Protein AF-D1VXB4-F1 (afdb_monomer)

Solvent-accessible surface area (backbone atoms only — not comparable to full-atom values): 3070 Å² total; per-residue (Å²): 136,82,83,77,80,72,84,84,82,80,83,68,97,40,69,71,57,43,53,53,48,51,53,54,50,54,51,32,50,50,24,48,75,68,76,41,60,34,68,58,50,52,53,50,64,77,72,110

pLDDT: mean 85.17, std 14.0, range [40.06, 96.5]

Sequence (48 aa):
MLTIKQKISGTFRSDSGADAFFAIHSISDTAWKNHQSQLNAISTILSL

Radius of gyration: 14.09 Å; Cα contacts (8 Å, |Δi|>4): 19; chains: 1; bounding box: 27×37×29 Å

Structure (mmCIF, N/CA/C/O backbone):
data_AF-D1VXB4-F1
#
_entry.id   AF-D1VXB4-F1
#
loop_
_atom_site.group_PDB
_atom_site.id
_atom_site.type_symbol
_atom_site.label_atom_id
_atom_site.label_alt_id
_atom_site.label_comp_id
_atom_site.label_asym_id
_atom_site.label_entity_id
_atom_site.label_seq_id
_atom_site.pdbx_PDB_ins_code
_atom_site.Cartn_x
_atom_site.Cartn_y
_atom_site.Cartn_z
_atom_site.occupancy
_atom_site.B_iso_or_equiv
_atom_site.auth_seq_id
_atom_site.auth_comp_id
_atom_site.auth_asym_id
_atom_site.auth_atom_id
_atom_site.pdbx_PDB_model_num
ATOM 1 N N . MET A 1 1 ? 14.941 24.484 16.991 1.00 40.06 1 MET A N 1
ATOM 2 C CA . MET A 1 1 ? 15.487 23.621 15.922 1.00 40.06 1 MET A CA 1
ATOM 3 C C . MET A 1 1 ? 14.307 22.941 15.240 1.00 40.06 1 MET A C 1
ATOM 5 O O . MET A 1 1 ? 13.674 22.097 15.855 1.00 40.06 1 MET A O 1
ATOM 9 N N . LEU A 1 2 ? 13.920 23.417 14.053 1.00 55.84 2 LEU A N 1
ATOM 10 C CA . LEU A 1 2 ? 12.767 22.914 13.302 1.00 55.84 2 LEU A CA 1
ATOM 11 C C . LEU A 1 2 ? 13.248 21.734 12.448 1.00 55.84 2 LEU A C 1
ATOM 13 O O . LEU A 1 2 ? 14.050 21.934 11.538 1.00 55.84 2 LEU A O 1
ATOM 17 N N . THR A 1 3 ? 12.824 20.510 12.751 1.00 51.78 3 THR A N 1
ATOM 18 C CA . THR A 1 3 ? 13.158 19.346 11.922 1.00 51.78 3 THR A CA 1
ATOM 19 C C . THR A 1 3 ? 12.365 19.458 10.624 1.00 51.78 3 THR A C 1
ATOM 21 O O . THR A 1 3 ? 11.179 19.133 10.575 1.00 51.78 3 THR A O 1
ATOM 24 N N . ILE A 1 4 ? 12.986 19.999 9.577 1.00 68.25 4 ILE A N 1
ATOM 25 C CA . ILE A 1 4 ? 12.367 20.098 8.256 1.00 68.25 4 ILE A CA 1
ATOM 26 C C . ILE A 1 4 ? 12.177 18.661 7.759 1.00 68.25 4 ILE A C 1
ATOM 28 O O . ILE A 1 4 ? 13.152 17.978 7.448 1.00 68.25 4 ILE A O 1
ATOM 32 N N . LYS A 1 5 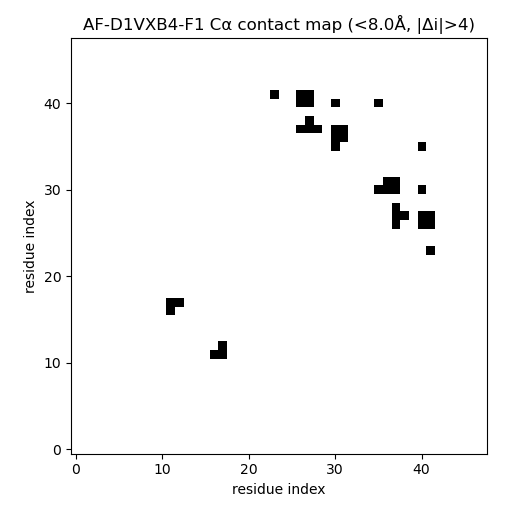? 10.930 18.174 7.713 1.00 67.12 5 LYS A N 1
ATOM 33 C CA . LYS A 1 5 ? 10.598 16.922 7.022 1.00 67.12 5 LYS A CA 1
ATOM 34 C C . LYS A 1 5 ? 10.887 17.138 5.540 1.00 67.12 5 LYS A C 1
ATOM 36 O O . LYS A 1 5 ? 10.075 17.720 4.825 1.00 67.12 5 LYS A O 1
ATOM 41 N N . GLN A 1 6 ? 12.066 16.729 5.088 1.00 61.34 6 GLN A N 1
ATOM 42 C CA . GLN A 1 6 ? 12.376 16.735 3.666 1.00 61.34 6 GLN A CA 1
ATOM 43 C C . GLN A 1 6 ? 11.384 15.819 2.948 1.00 61.34 6 GLN A C 1
ATOM 45 O O . GLN A 1 6 ? 11.124 14.697 3.390 1.00 61.34 6 GLN A O 1
ATOM 50 N N . LYS A 1 7 ? 10.814 16.304 1.841 1.00 60.25 7 LYS A N 1
ATOM 51 C CA . LYS A 1 7 ? 10.009 15.467 0.956 1.00 60.25 7 LYS A CA 1
ATOM 52 C C . LYS A 1 7 ? 10.945 14.436 0.341 1.00 60.25 7 LYS A C 1
ATOM 54 O O . LYS A 1 7 ? 11.762 14.767 -0.512 1.00 60.25 7 LYS A O 1
ATOM 59 N N . ILE A 1 8 ? 10.829 13.193 0.783 1.00 62.09 8 ILE A N 1
ATOM 60 C CA . ILE A 1 8 ? 11.507 12.080 0.131 1.00 62.09 8 ILE A CA 1
ATOM 61 C C . ILE A 1 8 ? 10.655 11.724 -1.088 1.00 62.09 8 ILE A C 1
ATOM 63 O O . ILE A 1 8 ? 9.631 11.060 -0.962 1.00 62.09 8 ILE A O 1
ATOM 67 N N . SER A 1 9 ? 11.018 12.242 -2.264 1.00 66.38 9 SER A N 1
ATOM 68 C CA . SER A 1 9 ? 10.450 11.782 -3.535 1.00 66.38 9 SER A CA 1
ATOM 69 C C . SER A 1 9 ? 11.372 10.723 -4.130 1.00 66.38 9 SER A C 1
ATOM 71 O O . SER A 1 9 ? 12.478 11.043 -4.563 1.00 66.38 9 SER A O 1
ATOM 73 N N . GLY A 1 10 ? 10.932 9.467 -4.124 1.00 70.38 10 GLY A N 1
ATOM 74 C CA . GLY A 1 10 ? 11.587 8.369 -4.835 1.00 70.38 10 GLY A CA 1
ATOM 75 C C . GLY A 1 10 ? 10.883 8.084 -6.160 1.00 70.3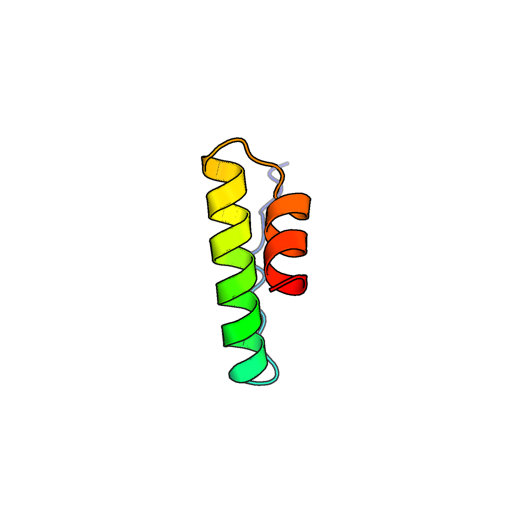8 10 GLY A C 1
ATOM 76 O O . GLY A 1 10 ? 9.676 8.287 -6.270 1.00 70.38 10 GLY A O 1
ATOM 77 N N . THR A 1 11 ? 11.631 7.610 -7.158 1.00 82.38 11 THR A N 1
ATOM 78 C CA . THR A 1 11 ? 11.048 7.024 -8.373 1.00 82.38 11 THR A CA 1
ATOM 79 C C . THR A 1 11 ? 10.870 5.525 -8.167 1.00 82.38 11 THR A C 1
ATOM 81 O O . THR A 1 11 ? 11.765 4.862 -7.632 1.00 82.38 11 THR A O 1
ATOM 84 N N . PHE A 1 12 ? 9.732 4.974 -8.585 1.00 86.25 12 PHE A N 1
ATOM 85 C CA . PHE A 1 12 ? 9.562 3.525 -8.616 1.00 86.25 12 PHE A CA 1
ATOM 86 C C . PHE A 1 12 ? 10.420 2.932 -9.737 1.00 86.25 12 PHE A C 1
ATOM 88 O O . PHE A 1 12 ? 10.679 3.584 -10.748 1.00 86.25 12 PHE A O 1
ATOM 95 N N . ARG A 1 13 ? 10.899 1.698 -9.541 1.00 88.50 13 ARG A N 1
ATOM 96 C CA . ARG A 1 13 ? 11.686 0.972 -10.555 1.00 88.50 13 ARG A CA 1
ATOM 97 C C . ARG A 1 13 ? 10.816 0.378 -11.667 1.00 88.50 13 ARG A C 1
ATOM 99 O O . ARG A 1 13 ? 11.348 0.021 -12.711 1.00 88.50 13 ARG A O 1
ATOM 106 N N . SER A 1 14 ? 9.512 0.260 -11.433 1.00 93.50 14 SER A N 1
ATOM 107 C CA . SER A 1 14 ? 8.518 -0.200 -12.399 1.00 93.50 14 SER A CA 1
ATOM 108 C C . SER A 1 14 ? 7.154 0.410 -12.087 1.00 93.50 14 SER A C 1
ATOM 110 O O . SER A 1 14 ? 6.851 0.676 -10.920 1.00 93.50 14 SER A O 1
ATOM 112 N N . ASP A 1 15 ? 6.320 0.562 -13.116 1.00 92.88 15 ASP A N 1
ATOM 113 C CA . ASP A 1 15 ? 4.928 1.005 -12.965 1.00 92.88 15 ASP A CA 1
ATOM 114 C C . ASP A 1 15 ? 4.132 0.020 -12.100 1.00 92.88 15 ASP A C 1
ATOM 116 O O . ASP A 1 15 ? 3.444 0.420 -11.170 1.00 92.88 15 ASP A O 1
ATOM 120 N N . SER A 1 16 ? 4.356 -1.286 -12.286 1.00 92.94 16 SER A N 1
ATOM 121 C CA . SER A 1 16 ? 3.753 -2.330 -11.447 1.00 92.94 16 SER A CA 1
ATOM 122 C C . SER A 1 16 ? 4.088 -2.185 -9.958 1.00 92.94 16 SER A C 1
ATOM 124 O O . SER A 1 16 ? 3.255 -2.464 -9.097 1.00 92.94 16 SER A O 1
ATOM 126 N N . GLY A 1 17 ? 5.308 -1.744 -9.639 1.00 90.31 17 GLY A N 1
ATOM 127 C CA . GLY A 1 17 ? 5.729 -1.490 -8.266 1.00 90.31 17 GLY A CA 1
ATOM 128 C C . GLY A 1 17 ? 5.086 -0.227 -7.697 1.00 90.31 17 GLY A C 1
ATOM 129 O O . GLY A 1 17 ? 4.744 -0.203 -6.515 1.00 90.31 17 GLY A O 1
ATOM 130 N N . ALA A 1 18 ? 4.892 0.795 -8.535 1.00 91.94 18 ALA A N 1
ATOM 131 C CA . ALA A 1 18 ? 4.161 2.001 -8.165 1.00 91.94 18 ALA A CA 1
ATOM 132 C C . ALA A 1 18 ? 2.699 1.671 -7.847 1.00 91.94 18 ALA A C 1
ATOM 134 O O . ALA A 1 18 ? 2.221 2.005 -6.764 1.00 91.94 18 ALA A O 1
ATOM 135 N N . ASP A 1 19 ? 2.020 0.952 -8.740 1.00 92.88 19 ASP A N 1
ATOM 136 C CA . ASP A 1 19 ? 0.614 0.572 -8.588 1.00 92.88 19 ASP A CA 1
ATOM 137 C C . ASP A 1 19 ? 0.388 -0.276 -7.332 1.00 92.88 19 ASP A C 1
ATOM 139 O O . ASP A 1 19 ? -0.504 0.015 -6.530 1.00 92.88 19 ASP A O 1
ATOM 143 N N . ALA A 1 20 ? 1.245 -1.278 -7.106 1.00 91.88 20 ALA A N 1
ATOM 144 C CA . ALA A 1 20 ? 1.192 -2.105 -5.903 1.00 91.88 20 ALA A CA 1
ATOM 145 C C . ALA A 1 20 ? 1.381 -1.267 -4.628 1.00 91.88 20 ALA A C 1
ATOM 147 O O . ALA A 1 20 ? 0.6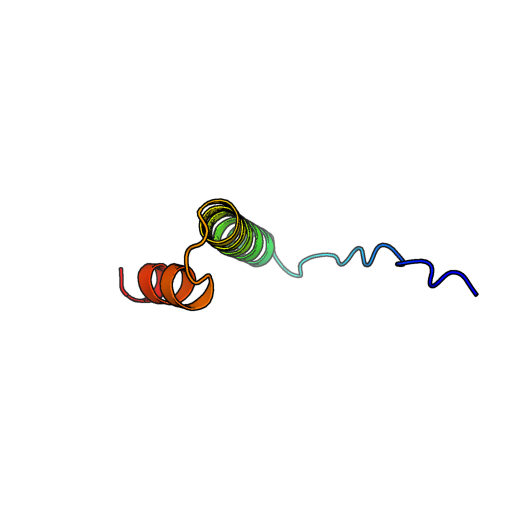44 -1.440 -3.653 1.00 91.88 20 ALA A O 1
ATOM 148 N N . PHE A 1 21 ? 2.332 -0.326 -4.636 1.00 90.81 21 PHE A N 1
ATOM 149 C CA . PHE A 1 21 ? 2.536 0.583 -3.513 1.00 90.81 21 PHE A CA 1
ATOM 150 C C . PHE A 1 21 ? 1.304 1.460 -3.264 1.00 90.81 21 PHE A C 1
ATOM 152 O O . PHE A 1 21 ? 0.850 1.555 -2.123 1.00 90.81 21 PHE A O 1
ATOM 159 N N . PHE A 1 22 ? 0.739 2.073 -4.307 1.00 91.75 22 PHE A N 1
ATOM 160 C CA . PHE A 1 22 ? -0.444 2.924 -4.181 1.00 91.75 22 PHE A CA 1
ATOM 161 C C . PHE A 1 22 ? -1.651 2.158 -3.635 1.00 91.75 22 PHE A C 1
ATOM 163 O O . PHE A 1 22 ? -2.340 2.674 -2.752 1.00 91.75 22 PHE A O 1
ATOM 170 N N . ALA A 1 23 ? -1.881 0.926 -4.094 1.00 92.12 23 ALA A N 1
ATOM 171 C CA . ALA A 1 23 ? -2.973 0.087 -3.607 1.00 92.12 23 ALA A CA 1
ATOM 172 C C . ALA A 1 23 ? -2.823 -0.234 -2.109 1.00 92.12 23 ALA A C 1
ATOM 174 O O . ALA A 1 23 ? -3.735 0.023 -1.317 1.00 92.12 23 ALA A O 1
ATOM 175 N N . ILE A 1 24 ? -1.650 -0.729 -1.698 1.00 93.50 24 ILE A N 1
ATOM 176 C CA . ILE A 1 24 ? -1.375 -1.085 -0.297 1.00 93.50 24 ILE A CA 1
ATOM 177 C C . ILE A 1 24 ? -1.444 0.155 0.601 1.00 93.50 24 ILE A C 1
ATOM 179 O O . ILE A 1 24 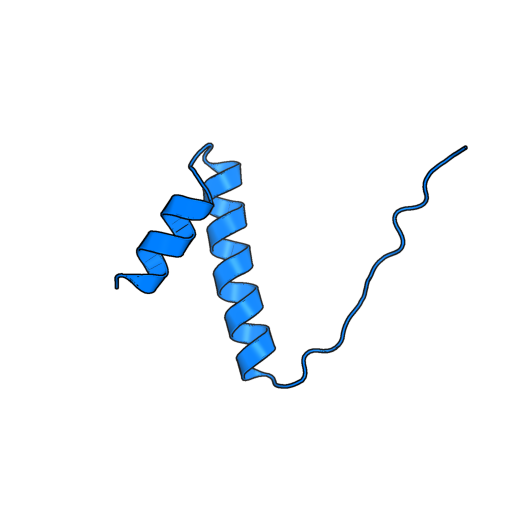? -2.037 0.105 1.683 1.00 93.50 24 ILE A O 1
ATOM 183 N N . HIS A 1 25 ? -0.866 1.274 0.157 1.00 92.69 25 HIS A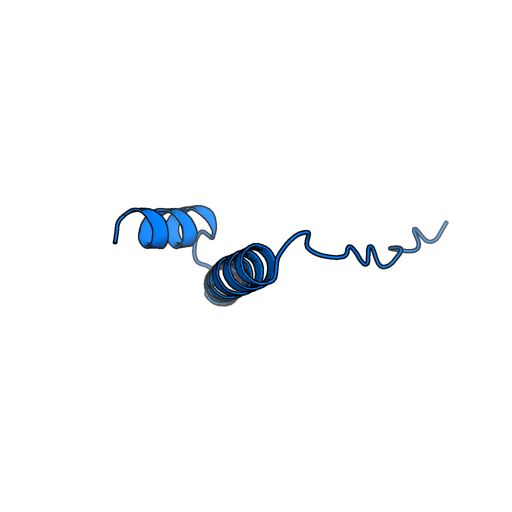 N 1
ATOM 184 C CA . HIS A 1 25 ? -0.877 2.528 0.902 1.00 92.69 25 HIS A CA 1
ATOM 185 C C . HIS A 1 25 ? -2.303 3.059 1.079 1.00 92.69 25 HIS A C 1
ATOM 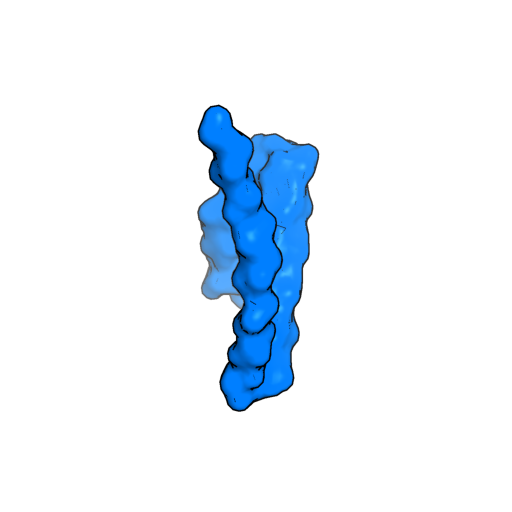187 O O . HIS A 1 25 ? -2.689 3.387 2.199 1.00 92.69 25 HIS A O 1
ATOM 193 N N . SER A 1 26 ? -3.111 3.064 0.015 1.00 94.94 26 SER A N 1
ATOM 194 C CA . SER A 1 26 ? -4.506 3.515 0.060 1.00 94.94 26 SER A CA 1
ATOM 195 C C . SER A 1 26 ? -5.353 2.706 1.052 1.00 94.94 26 SER A C 1
ATOM 197 O O . SER A 1 26 ? -6.092 3.283 1.857 1.00 94.94 26 SER A O 1
ATOM 199 N N . ILE A 1 27 ? -5.209 1.377 1.055 1.00 94.62 27 ILE A N 1
ATOM 200 C CA . ILE A 1 27 ? -5.950 0.498 1.972 1.00 94.62 27 ILE A CA 1
ATOM 201 C C . ILE A 1 27 ? -5.478 0.689 3.416 1.00 94.62 27 ILE A C 1
ATOM 203 O O . ILE A 1 27 ? -6.299 0.827 4.324 1.00 94.62 27 ILE A O 1
ATOM 207 N N . SER A 1 28 ? -4.165 0.767 3.631 1.00 94.38 28 SER A N 1
ATOM 208 C CA . SER A 1 28 ? -3.585 0.991 4.961 1.00 94.38 28 SER A CA 1
ATOM 209 C C . SER A 1 28 ? -4.000 2.342 5.549 1.00 94.38 28 SER A C 1
ATOM 211 O O . SER A 1 28 ? -4.306 2.433 6.738 1.00 94.38 28 SER A O 1
ATOM 213 N N . ASP A 1 29 ? -4.052 3.390 4.729 1.00 94.56 29 ASP A N 1
ATOM 214 C CA . ASP A 1 29 ? -4.528 4.715 5.135 1.00 94.56 29 ASP A CA 1
ATOM 215 C C . ASP A 1 29 ? -6.023 4.708 5.456 1.00 94.56 29 ASP A C 1
ATOM 217 O O . ASP A 1 29 ? -6.462 5.375 6.393 1.00 94.56 29 ASP A O 1
ATOM 221 N N . THR A 1 30 ? -6.814 3.944 4.702 1.00 96.25 30 THR A N 1
ATOM 222 C CA . THR A 1 30 ? -8.252 3.778 4.951 1.00 96.25 30 THR A CA 1
ATOM 223 C C . THR A 1 30 ? -8.491 3.058 6.276 1.00 96.25 30 THR A C 1
ATOM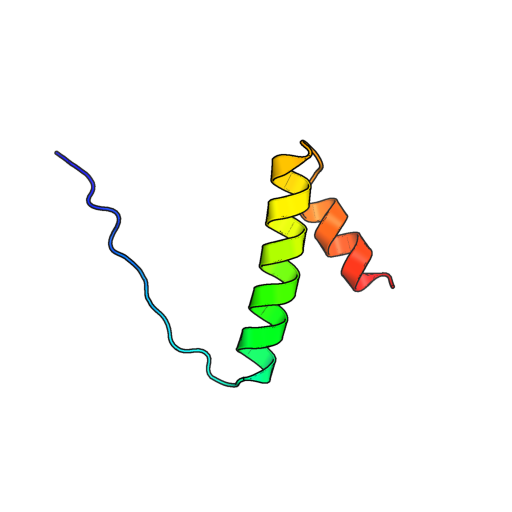 225 O O . THR A 1 30 ? -9.295 3.518 7.085 1.00 96.25 30 THR A O 1
ATOM 228 N N . ALA A 1 31 ? -7.740 1.988 6.553 1.00 95.94 31 ALA A N 1
ATOM 229 C CA . ALA A 1 31 ? -7.794 1.288 7.833 1.00 95.94 31 ALA A CA 1
ATOM 230 C C . ALA A 1 31 ? -7.439 2.222 8.998 1.00 95.94 31 ALA A C 1
ATOM 232 O O . ALA A 1 31 ? -8.168 2.279 9.986 1.00 95.94 31 ALA A O 1
ATOM 233 N N . TRP A 1 32 ? -6.381 3.025 8.854 1.00 95.88 32 TRP A N 1
ATOM 234 C CA . TRP A 1 32 ? -5.996 4.004 9.871 1.00 95.88 32 TRP A CA 1
ATOM 235 C C . TRP A 1 32 ? -7.085 5.055 10.125 1.00 95.88 32 TRP A C 1
ATOM 237 O O . TRP A 1 32 ? -7.439 5.301 11.279 1.00 95.88 32 TRP A O 1
ATOM 247 N N . LYS A 1 33 ? -7.667 5.626 9.060 1.00 96.50 33 LYS A N 1
ATOM 248 C CA . LYS A 1 33 ? -8.774 6.598 9.153 1.00 96.50 33 LYS A CA 1
ATOM 249 C C . LYS A 1 33 ? -10.018 6.013 9.823 1.00 96.50 33 LYS A C 1
ATOM 251 O O . LYS A 1 33 ? -10.741 6.743 10.489 1.00 96.50 33 LYS A O 1
ATOM 256 N N . ASN A 1 34 ? -10.232 4.708 9.681 1.00 95.88 34 ASN A N 1
ATOM 257 C CA . ASN A 1 34 ? -11.342 3.982 10.295 1.00 95.88 34 ASN A CA 1
ATOM 258 C C . ASN A 1 34 ? -11.015 3.423 11.692 1.00 95.88 34 ASN A C 1
ATOM 260 O O . ASN A 1 34 ? -11.798 2.639 12.224 1.00 95.88 34 ASN A O 1
ATOM 264 N N . HIS A 1 35 ? -9.871 3.781 12.286 1.00 95.12 35 HIS A N 1
ATOM 265 C CA . HIS A 1 35 ? -9.399 3.244 13.571 1.00 95.12 35 HIS A CA 1
ATOM 266 C C . HIS A 1 35 ? -9.224 1.712 13.587 1.00 95.12 35 HIS A C 1
ATOM 268 O O . HIS A 1 35 ? -9.313 1.068 14.632 1.00 95.12 35 HIS A O 1
ATOM 274 N N . GLN A 1 36 ? -8.958 1.121 12.425 1.00 94.19 36 GLN A N 1
ATOM 275 C CA . GLN A 1 36 ? -8.677 -0.298 12.246 1.00 94.19 36 GLN A CA 1
ATOM 276 C C . GLN A 1 36 ? -7.162 -0.551 12.204 1.00 94.19 36 GLN A C 1
ATOM 278 O O . GLN A 1 36 ? -6.361 0.329 11.882 1.00 94.19 36 GLN A O 1
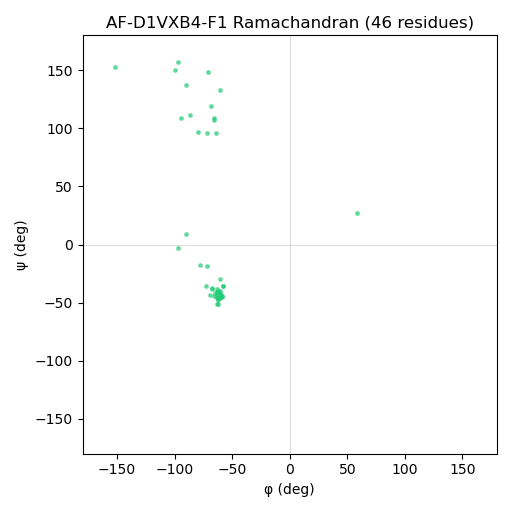ATOM 283 N N . SER A 1 37 ? -6.754 -1.785 12.509 1.00 93.94 37 SER A N 1
ATOM 284 C CA . SER A 1 37 ? -5.351 -2.196 12.394 1.00 93.94 37 SER A CA 1
ATOM 285 C C . SER A 1 37 ? -4.921 -2.242 10.926 1.00 93.94 37 SER A C 1
ATOM 287 O O . SER A 1 37 ? -5.445 -3.030 10.138 1.00 93.94 37 SER A O 1
ATOM 289 N N . GLN A 1 38 ? -3.920 -1.435 10.574 1.00 93.88 38 GLN A N 1
ATOM 290 C CA . GLN A 1 38 ? -3.341 -1.396 9.228 1.00 93.88 38 GLN A CA 1
ATOM 291 C C . GLN A 1 38 ? -2.697 -2.737 8.852 1.00 93.88 38 GLN A C 1
ATOM 293 O O . GLN A 1 38 ? -2.843 -3.198 7.725 1.00 93.88 38 GLN A O 1
ATOM 298 N N . LEU A 1 39 ? -2.044 -3.404 9.813 1.00 93.62 39 LEU A N 1
ATOM 299 C CA . LEU A 1 39 ? -1.453 -4.729 9.603 1.00 93.62 39 LEU A CA 1
ATOM 300 C C . LEU A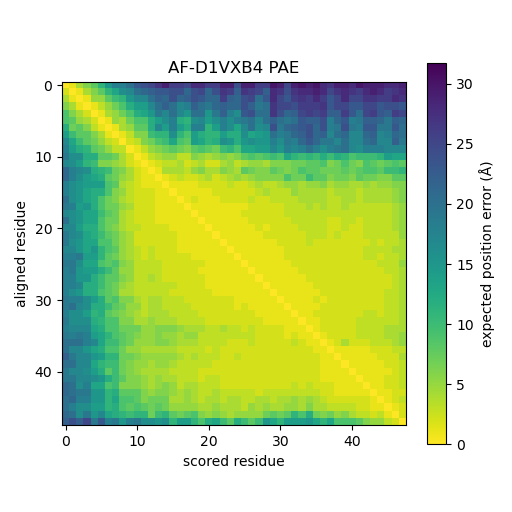 1 39 ? -2.521 -5.775 9.274 1.00 93.62 39 LEU A C 1
ATOM 302 O O . LEU A 1 39 ? -2.323 -6.582 8.371 1.00 93.62 39 LEU A O 1
ATOM 306 N N . ASN A 1 40 ? -3.670 -5.726 9.953 1.00 93.00 40 ASN A N 1
ATOM 307 C CA . ASN A 1 40 ? -4.773 -6.644 9.666 1.00 93.00 40 ASN A CA 1
ATOM 308 C C . ASN A 1 40 ? -5.373 -6.367 8.282 1.00 93.00 40 ASN A C 1
ATOM 310 O O . ASN A 1 40 ? -5.698 -7.307 7.559 1.00 93.00 40 ASN A O 1
ATOM 314 N N . ALA A 1 41 ? -5.482 -5.094 7.889 1.00 92.81 41 ALA A N 1
ATOM 315 C CA . ALA A 1 41 ? -5.950 -4.720 6.558 1.00 92.81 41 ALA A CA 1
ATOM 316 C C . ALA A 1 41 ? -5.012 -5.250 5.461 1.00 92.81 41 ALA A C 1
ATOM 318 O O . ALA A 1 41 ? -5.479 -5.879 4.516 1.00 92.81 41 ALA A O 1
ATOM 319 N N . ILE A 1 42 ? -3.692 -5.094 5.624 1.00 92.94 42 ILE A N 1
ATOM 320 C CA . ILE A 1 42 ? -2.700 -5.648 4.687 1.00 92.94 42 ILE A CA 1
ATOM 321 C C . ILE A 1 42 ? -2.756 -7.180 4.665 1.00 92.94 42 ILE A C 1
ATOM 323 O O . ILE A 1 42 ? -2.767 -7.778 3.591 1.00 92.94 42 ILE A O 1
ATOM 327 N N . SER A 1 43 ? -2.834 -7.821 5.835 1.00 92.81 43 SER A N 1
ATOM 328 C CA . SER A 1 43 ? -2.952 -9.280 5.935 1.00 92.81 43 SER A CA 1
ATOM 329 C C . SER A 1 43 ? -4.187 -9.806 5.206 1.00 92.81 43 SER A C 1
ATOM 331 O O . SER A 1 43 ? -4.115 -10.871 4.607 1.00 92.81 43 SER A O 1
ATOM 333 N N . THR A 1 44 ? -5.293 -9.056 5.231 1.00 90.12 44 THR A N 1
ATOM 334 C CA . THR A 1 44 ? -6.529 -9.420 4.525 1.00 90.12 44 THR A CA 1
ATOM 335 C C . THR A 1 44 ? -6.320 -9.416 3.011 1.00 90.12 44 THR A C 1
ATOM 337 O O . THR A 1 44 ? -6.748 -10.353 2.348 1.00 90.12 44 THR A O 1
ATOM 340 N N . ILE A 1 45 ? -5.607 -8.421 2.465 1.00 87.31 45 ILE A N 1
ATOM 341 C CA . ILE A 1 45 ? -5.280 -8.357 1.028 1.00 87.31 45 ILE A CA 1
ATOM 342 C C . ILE A 1 45 ? -4.461 -9.576 0.595 1.00 87.31 45 ILE A C 1
ATOM 344 O O . ILE A 1 45 ? -4.716 -10.138 -0.461 1.00 87.31 45 ILE A O 1
ATOM 348 N N . LEU A 1 46 ? -3.476 -9.980 1.403 1.00 86.56 46 LEU A N 1
ATOM 349 C CA . LEU A 1 46 ? -2.595 -11.111 1.091 1.00 86.56 46 LEU A CA 1
ATOM 350 C C . LEU A 1 46 ? -3.288 -12.477 1.202 1.00 86.56 46 LEU A C 1
ATOM 352 O O . LEU A 1 46 ? -2.758 -13.463 0.700 1.00 86.56 46 LEU A O 1
ATOM 356 N N . SER A 1 47 ? -4.424 -12.541 1.898 1.00 84.88 47 SER A N 1
ATOM 357 C CA . SER A 1 47 ? -5.202 -13.767 2.103 1.00 84.88 47 SER A CA 1
ATOM 358 C C . SER A 1 47 ? -6.377 -13.951 1.133 1.00 84.88 47 SER A C 1
ATOM 360 O O . SER A 1 47 ? -7.074 -14.958 1.243 1.00 84.88 47 SER A O 1
ATOM 362 N N . LEU A 1 48 ? -6.624 -12.978 0.247 1.00 70.12 48 LEU A N 1
ATOM 363 C CA . LEU A 1 48 ? -7.639 -13.028 -0.817 1.00 70.12 48 LEU A CA 1
ATOM 364 C C . LEU A 1 48 ? -7.111 -13.767 -2.051 1.00 70.12 48 LEU A C 1
ATOM 366 O O . LEU A 1 48 ? -7.931 -14.473 -2.679 1.00 70.12 48 LEU A O 1
#

Mean predicted aligned error: 7.57 Å

Secondary structure (DSSP, 8-state):
---------PPPSSHHHHHHHHHHHHHHHHHHHTT--HHHHHHHHHT-

Foldseek 3Di:
DDPPPPPPDDDDPDPVRVVVCVVLVVQLVVCVVVVHHSVVSSVVVVVD

Organism: NCBI:txid679189